Protein AF-A0A2S6HZR1-F1 (afdb_monomer)

Secondary structure (DSSP, 8-state):
-------HHHHHHHHHHHHHHHHHHHHHHHHTS---HHHHHHHHHHHHHHHHHHHHHHHHHHHHHHHHHHHHTTSS---

Foldseek 3Di:
DDDPPPPPLVVVLVVLVVVLVVLVVVLVVLVPDPPDVVSVVVNVVSVVVSVVSVVVSVVSVVCVVVVVVVVVVVVPPDD

Structure (mmCIF, N/CA/C/O backbone):
data_AF-A0A2S6HZR1-F1
#
_entry.id   AF-A0A2S6HZR1-F1
#
loop_
_atom_site.group_PDB
_atom_site.id
_atom_site.type_symbol
_atom_site.label_atom_id
_atom_site.label_alt_id
_atom_site.label_comp_id
_atom_site.label_asym_id
_atom_site.label_entity_id
_atom_site.label_seq_id
_atom_site.pdbx_PDB_ins_code
_atom_site.Cartn_x
_atom_site.Cartn_y
_atom_site.Cartn_z
_atom_site.occupancy
_atom_site.B_iso_or_equiv
_atom_site.auth_seq_id
_atom_site.auth_comp_id
_atom_site.auth_asym_id
_atom_site.auth_atom_id
_atom_site.pdbx_PDB_model_num
ATOM 1 N N . MET A 1 1 ? 18.372 -26.158 -17.671 1.00 41.66 1 MET A N 1
ATOM 2 C CA . MET A 1 1 ? 17.509 -25.362 -16.774 1.00 41.66 1 MET A CA 1
ATOM 3 C C . MET A 1 1 ? 17.941 -23.918 -16.912 1.00 41.66 1 MET A C 1
ATOM 5 O O . MET A 1 1 ? 19.058 -23.602 -16.530 1.00 41.66 1 MET A O 1
ATOM 9 N N . GLY A 1 2 ? 17.130 -23.105 -17.591 1.00 36.25 2 GLY A N 1
ATOM 10 C CA . GLY A 1 2 ? 17.418 -21.687 -17.786 1.00 36.25 2 GLY A CA 1
ATOM 11 C C . GLY A 1 2 ? 17.310 -20.955 -16.457 1.00 36.25 2 GLY A C 1
ATOM 12 O O . GLY A 1 2 ? 16.350 -21.157 -15.715 1.00 36.25 2 GLY A O 1
ATOM 13 N N . PHE A 1 3 ? 18.328 -20.161 -16.146 1.00 41.81 3 PHE A N 1
ATOM 14 C CA . PHE A 1 3 ? 18.325 -19.248 -15.017 1.00 41.81 3 PHE A CA 1
ATOM 15 C C . PHE A 1 3 ? 17.158 -18.278 -15.200 1.00 41.81 3 PHE A C 1
ATOM 17 O O . PHE A 1 3 ? 17.094 -17.569 -16.202 1.00 41.81 3 PHE A O 1
ATOM 24 N N . PHE A 1 4 ? 16.213 -18.294 -14.260 1.00 47.50 4 PHE A N 1
ATOM 25 C CA . PHE A 1 4 ? 15.159 -17.292 -14.175 1.00 47.50 4 PHE A CA 1
ATOM 26 C C . PHE A 1 4 ? 15.827 -15.932 -13.969 1.00 47.50 4 PHE A C 1
ATOM 28 O O . PHE A 1 4 ? 16.268 -15.606 -12.866 1.00 47.50 4 PHE A O 1
ATOM 35 N N . GLY A 1 5 ? 15.940 -15.164 -15.050 1.00 36.16 5 GLY A N 1
ATOM 36 C CA . GLY A 1 5 ? 16.229 -13.743 -14.999 1.00 36.16 5 GLY A CA 1
ATOM 37 C C . GLY A 1 5 ? 15.022 -13.022 -14.419 1.00 36.16 5 GLY A C 1
ATOM 38 O O . GLY A 1 5 ? 14.221 -12.478 -15.163 1.00 36.16 5 GLY A O 1
ATOM 39 N N . SER A 1 6 ? 14.865 -13.053 -13.099 1.00 39.94 6 SER A N 1
ATOM 40 C CA . SER A 1 6 ? 14.068 -12.039 -12.417 1.00 39.94 6 SER A CA 1
ATOM 41 C C . SER A 1 6 ? 15.017 -10.884 -12.158 1.00 39.94 6 SER A C 1
ATOM 43 O O . SER A 1 6 ? 15.878 -10.981 -11.279 1.00 39.94 6 SER A O 1
ATOM 45 N N . SER A 1 7 ? 14.903 -9.813 -12.938 1.00 49.03 7 SER A N 1
ATOM 46 C CA . SER A 1 7 ? 15.503 -8.535 -12.563 1.00 49.03 7 SER A CA 1
ATOM 47 C C . SER A 1 7 ? 15.124 -8.249 -11.099 1.00 49.03 7 SER A C 1
ATOM 49 O O . SER A 1 7 ? 13.966 -8.480 -10.733 1.00 49.03 7 SER A O 1
ATOM 51 N N . PRO A 1 8 ? 16.056 -7.806 -10.232 1.00 55.06 8 PRO A N 1
ATOM 52 C CA . PRO A 1 8 ? 15.782 -7.568 -8.808 1.00 55.06 8 PRO A CA 1
ATOM 53 C C . PRO A 1 8 ? 14.548 -6.679 -8.572 1.00 55.06 8 PRO A C 1
ATOM 55 O O . PRO A 1 8 ? 13.865 -6.828 -7.563 1.00 55.06 8 PRO A O 1
ATOM 58 N N . THR A 1 9 ? 14.211 -5.841 -9.550 1.00 65.00 9 THR A N 1
ATOM 59 C CA . THR A 1 9 ? 13.042 -4.969 -9.594 1.00 65.00 9 THR A CA 1
ATOM 60 C C . THR A 1 9 ? 11.693 -5.688 -9.663 1.00 65.00 9 THR A C 1
ATOM 62 O O . THR A 1 9 ? 10.771 -5.254 -8.985 1.00 65.00 9 THR A O 1
ATOM 65 N N . GLU A 1 10 ? 11.543 -6.790 -10.406 1.00 68.75 10 GLU A N 1
ATOM 66 C CA . GLU A 1 10 ? 10.239 -7.469 -10.545 1.00 68.75 10 GLU A CA 1
ATOM 67 C C . GLU A 1 10 ? 9.831 -8.142 -9.225 1.00 68.75 10 GLU A C 1
ATOM 69 O O . GLU A 1 10 ? 8.744 -7.901 -8.703 1.00 68.75 10 GLU A O 1
ATOM 74 N N . LYS A 1 11 ? 10.773 -8.855 -8.593 1.00 74.12 11 LYS A N 1
ATOM 75 C CA . LYS A 1 11 ? 10.580 -9.416 -7.247 1.00 74.12 11 LYS A CA 1
ATOM 76 C C . LYS A 1 11 ? 10.404 -8.337 -6.179 1.00 74.12 11 LYS A C 1
ATOM 78 O O . LYS A 1 11 ? 9.635 -8.531 -5.244 1.00 74.12 11 LYS A O 1
ATOM 83 N N . GLN A 1 12 ? 11.105 -7.203 -6.286 1.00 74.50 12 GLN A N 1
ATOM 84 C CA . GLN A 1 12 ? 10.887 -6.077 -5.372 1.00 74.50 12 GLN A CA 1
ATOM 85 C C . GLN A 1 12 ? 9.483 -5.488 -5.517 1.00 74.50 12 GLN A C 1
ATOM 87 O O . GLN A 1 12 ? 8.856 -5.188 -4.506 1.00 74.50 12 GLN A O 1
ATOM 92 N N . LEU A 1 13 ? 8.976 -5.348 -6.744 1.00 79.25 13 LEU A N 1
ATOM 93 C CA . LEU A 1 13 ? 7.622 -4.858 -6.998 1.00 79.25 13 LEU A CA 1
ATOM 94 C C . LEU A 1 13 ? 6.561 -5.800 -6.425 1.00 79.25 13 LEU A C 1
ATOM 96 O O . LEU A 1 13 ? 5.611 -5.315 -5.813 1.00 79.25 13 LEU A O 1
ATOM 100 N N . GLU A 1 14 ? 6.742 -7.117 -6.560 1.00 84.38 14 GLU A N 1
ATOM 101 C CA . GLU A 1 14 ? 5.868 -8.114 -5.928 1.00 84.38 14 GLU A CA 1
ATOM 102 C C . GLU A 1 14 ? 5.870 -7.979 -4.397 1.00 84.38 14 GLU A C 1
ATOM 104 O O . GLU A 1 14 ? 4.806 -7.895 -3.786 1.00 84.38 14 GLU A O 1
ATOM 109 N N . ILE A 1 15 ? 7.051 -7.867 -3.777 1.00 86.25 15 ILE A N 1
ATOM 110 C CA . ILE A 1 15 ? 7.187 -7.693 -2.320 1.00 86.25 15 ILE A CA 1
ATOM 111 C C . ILE A 1 15 ? 6.522 -6.391 -1.852 1.00 86.25 15 ILE A C 1
ATOM 113 O O . ILE A 1 15 ? 5.819 -6.378 -0.842 1.00 86.25 15 ILE A O 1
ATOM 117 N N . TYR A 1 16 ? 6.719 -5.284 -2.574 1.00 82.19 16 TYR A N 1
ATOM 118 C CA . TYR A 1 16 ? 6.088 -4.012 -2.229 1.00 82.19 16 TYR A CA 1
ATOM 119 C C . TYR A 1 16 ? 4.567 -4.055 -2.405 1.00 82.19 16 TYR A C 1
ATOM 121 O O . TYR A 1 16 ? 3.847 -3.496 -1.580 1.00 82.19 16 TYR A O 1
ATOM 129 N N . GLN A 1 17 ? 4.057 -4.740 -3.430 1.00 85.00 17 GLN A N 1
ATOM 130 C CA . GLN A 1 17 ? 2.616 -4.939 -3.590 1.00 85.00 17 GLN A CA 1
ATOM 131 C C . GLN A 1 17 ? 2.021 -5.786 -2.465 1.00 85.00 17 GLN A C 1
ATOM 133 O O . GLN A 1 17 ? 0.972 -5.420 -1.938 1.00 85.00 17 GLN A O 1
ATOM 138 N N . GLU A 1 18 ? 2.695 -6.863 -2.058 1.00 89.00 18 GLU A N 1
ATOM 139 C CA . GLU A 1 18 ? 2.258 -7.700 -0.936 1.00 89.00 18 GLU A CA 1
ATOM 140 C C . GLU A 1 18 ? 2.221 -6.898 0.376 1.00 89.00 18 GLU A C 1
ATOM 142 O O . GLU A 1 18 ? 1.200 -6.877 1.065 1.00 89.00 18 GLU A O 1
ATOM 147 N N . LEU A 1 19 ? 3.276 -6.126 0.663 1.00 88.00 19 LEU A N 1
ATOM 148 C CA . LEU A 1 19 ? 3.337 -5.219 1.816 1.00 88.00 19 LEU A CA 1
ATOM 149 C C . LEU A 1 19 ? 2.224 -4.161 1.802 1.00 88.00 19 LEU A C 1
ATOM 151 O O . LEU A 1 19 ? 1.673 -3.820 2.854 1.00 88.00 19 LEU A O 1
ATOM 155 N N . LEU A 1 20 ? 1.898 -3.617 0.627 1.00 86.62 20 LEU A N 1
ATOM 156 C CA . LEU A 1 20 ? 0.816 -2.647 0.470 1.00 86.62 20 LEU A CA 1
ATOM 157 C C . LEU A 1 20 ? -0.552 -3.290 0.750 1.00 86.62 20 LEU A C 1
ATOM 159 O O . LEU A 1 20 ? -1.381 -2.681 1.430 1.00 86.62 20 LEU A O 1
ATOM 163 N N . ASP A 1 21 ? -0.780 -4.512 0.264 1.00 89.19 21 ASP A N 1
ATOM 164 C CA . ASP A 1 21 ? -2.021 -5.263 0.477 1.00 89.19 21 ASP A CA 1
ATOM 165 C C . ASP A 1 21 ? -2.214 -5.641 1.954 1.00 89.19 21 ASP A C 1
ATOM 167 O O . ASP A 1 21 ? -3.288 -5.428 2.524 1.00 89.19 21 ASP A O 1
ATOM 171 N N . GLU A 1 22 ? -1.151 -6.097 2.625 1.00 90.69 22 GLU A N 1
ATOM 172 C CA . GLU A 1 22 ? -1.173 -6.362 4.067 1.00 90.69 22 GLU A CA 1
ATOM 173 C C . GLU A 1 22 ? -1.503 -5.100 4.877 1.00 90.69 22 GLU A C 1
ATOM 175 O O . GLU A 1 22 ? -2.346 -5.130 5.784 1.00 90.69 22 GLU A O 1
ATOM 180 N N . LYS A 1 23 ? -0.879 -3.963 4.540 1.00 86.94 23 LYS A N 1
ATOM 181 C CA . LYS A 1 23 ? -1.164 -2.677 5.193 1.00 86.94 23 LYS A CA 1
ATOM 182 C C . LYS A 1 23 ? -2.602 -2.211 4.930 1.00 86.94 23 LYS A C 1
ATOM 184 O O . LYS A 1 23 ? -3.241 -1.745 5.874 1.00 86.94 23 LYS A O 1
ATOM 189 N N . ARG A 1 24 ? -3.149 -2.402 3.720 1.00 88.44 24 ARG A N 1
ATOM 190 C CA . ARG A 1 24 ? -4.569 -2.126 3.408 1.00 88.44 24 ARG A CA 1
ATOM 191 C C . ARG A 1 24 ? -5.514 -2.954 4.265 1.00 88.44 24 ARG A C 1
ATOM 193 O O . ARG A 1 24 ? -6.345 -2.380 4.962 1.00 88.44 24 ARG A O 1
ATOM 200 N N . LYS A 1 25 ? -5.326 -4.274 4.311 1.00 88.88 25 LYS A N 1
ATOM 201 C CA . LYS A 1 25 ? -6.150 -5.167 5.145 1.00 88.88 25 LYS A CA 1
ATOM 202 C C . LYS A 1 25 ? -6.122 -4.762 6.614 1.00 88.88 25 LYS A C 1
ATOM 204 O O . LYS A 1 25 ? -7.148 -4.797 7.297 1.00 88.88 25 LYS A O 1
ATOM 209 N N . ARG A 1 26 ? -4.952 -4.353 7.113 1.00 85.31 26 ARG A N 1
ATOM 210 C CA . ARG A 1 26 ? -4.788 -3.872 8.489 1.00 85.31 26 ARG A CA 1
ATOM 211 C C . ARG A 1 26 ? -5.485 -2.528 8.712 1.00 85.31 26 ARG A C 1
ATOM 213 O O . ARG A 1 26 ? -6.107 -2.349 9.755 1.00 85.31 26 ARG A O 1
ATOM 220 N N . TYR A 1 27 ? -5.432 -1.622 7.737 1.00 85.56 27 TYR A N 1
ATOM 221 C CA . TYR A 1 27 ? -6.175 -0.360 7.741 1.00 85.56 27 TYR A CA 1
ATOM 222 C C . TYR A 1 27 ? -7.694 -0.583 7.789 1.00 85.56 27 TYR A C 1
ATOM 224 O O . TYR A 1 27 ? -8.365 -0.031 8.659 1.00 85.56 27 TYR A O 1
ATOM 232 N N . GLU A 1 28 ? -8.222 -1.450 6.925 1.00 85.19 28 GLU A N 1
ATOM 233 C CA .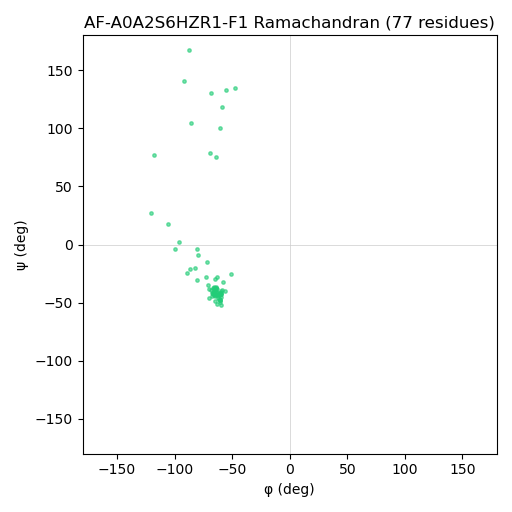 GLU A 1 28 ? -9.651 -1.792 6.870 1.00 85.19 28 GLU A CA 1
ATOM 234 C C . GLU A 1 28 ? -10.123 -2.499 8.149 1.00 85.19 28 GLU A C 1
ATOM 236 O O . GLU A 1 28 ? -11.184 -2.187 8.689 1.00 85.19 28 GLU A O 1
ATOM 241 N N . SER A 1 29 ? -9.293 -3.382 8.713 1.00 85.19 29 SER A N 1
ATOM 242 C CA . SER A 1 29 ? -9.584 -4.055 9.989 1.00 85.19 29 SER A CA 1
ATOM 243 C C . SER A 1 29 ? -9.690 -3.076 11.167 1.00 85.19 29 SER A C 1
ATOM 245 O O . SER A 1 29 ? -10.407 -3.342 12.131 1.00 85.19 29 SER A O 1
ATOM 247 N N . MET A 1 30 ? -8.996 -1.935 11.100 1.00 79.56 30 MET A N 1
ATOM 248 C CA . MET A 1 30 ? -9.076 -0.872 12.107 1.00 79.56 30 MET A CA 1
ATOM 249 C C . MET A 1 30 ? -10.279 0.060 11.908 1.00 79.56 30 MET A C 1
ATOM 251 O O . MET A 1 30 ? -10.694 0.718 12.860 1.00 79.56 30 MET A O 1
ATOM 255 N N . GLU A 1 31 ? -10.860 0.114 10.708 1.00 71.56 31 GLU A N 1
ATOM 256 C CA . GLU A 1 31 ? -12.030 0.947 10.404 1.00 71.56 31 GLU A CA 1
ATOM 257 C C . GLU A 1 31 ? -13.325 0.396 11.029 1.00 71.56 31 GLU A C 1
ATOM 259 O O . GLU A 1 31 ? -14.199 1.167 11.418 1.00 71.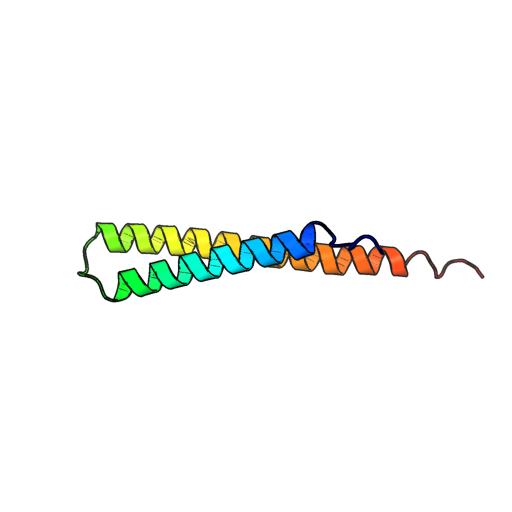56 31 GLU A O 1
ATOM 264 N N . GLY A 1 32 ? -13.411 -0.925 11.230 1.00 70.50 32 GLY A N 1
ATOM 265 C CA . GLY A 1 32 ? -14.507 -1.575 11.963 1.00 70.50 32 GLY A CA 1
ATOM 266 C C . GLY A 1 32 ? -14.385 -1.530 13.496 1.00 70.50 32 GLY A C 1
ATOM 267 O O . GLY A 1 32 ? -15.271 -2.023 14.198 1.00 70.50 32 GLY A O 1
ATOM 268 N N . GLY A 1 33 ? -13.287 -0.985 14.033 1.00 66.31 33 GLY A N 1
ATOM 269 C CA . GLY A 1 33 ? -13.001 -0.918 15.469 1.00 66.31 33 GLY A CA 1
ATOM 270 C C . GLY A 1 33 ? -13.578 0.322 16.163 1.00 66.31 33 GLY A C 1
ATOM 271 O O . GLY A 1 33 ? -13.995 1.288 15.530 1.00 66.31 33 GLY A O 1
ATOM 272 N N . LYS A 1 34 ? -13.589 0.329 17.506 1.00 61.12 34 LYS A N 1
ATOM 273 C CA . LYS A 1 34 ? -13.972 1.518 18.293 1.00 61.12 34 LYS A CA 1
ATOM 274 C C . LYS A 1 34 ? -13.100 2.718 17.892 1.00 61.12 34 LYS A C 1
ATOM 276 O O . LYS A 1 34 ? -11.880 2.589 17.866 1.00 61.12 34 LYS A O 1
ATOM 281 N N . ASN A 1 35 ? -13.721 3.880 17.663 1.00 67.25 35 ASN A N 1
ATOM 282 C CA . ASN A 1 35 ? -13.051 5.166 17.416 1.00 67.25 35 ASN A CA 1
ATOM 283 C C . ASN A 1 35 ? -12.250 5.622 18.649 1.00 67.25 35 ASN A C 1
ATOM 285 O O . ASN A 1 35 ? -12.674 6.499 19.401 1.00 67.25 35 ASN A O 1
ATOM 289 N N . SER A 1 36 ? -11.099 4.995 18.874 1.00 79.44 36 SER A N 1
ATOM 290 C CA . SER A 1 36 ? -10.105 5.435 19.844 1.00 79.44 36 SER A CA 1
ATOM 291 C C . SER A 1 36 ? -9.090 6.349 19.154 1.00 79.44 36 SER A C 1
ATOM 293 O O . SER A 1 36 ? -8.672 6.049 18.032 1.00 79.44 36 SER A O 1
ATOM 295 N N . PRO A 1 37 ? -8.630 7.424 19.816 1.00 80.56 37 PRO A N 1
ATOM 296 C CA . PRO A 1 37 ? -7.616 8.325 19.264 1.00 80.56 37 PRO A CA 1
ATOM 297 C C . PRO A 1 37 ? -6.308 7.599 18.906 1.00 80.56 37 PRO A C 1
ATOM 299 O O . PRO A 1 37 ? -5.679 7.933 17.909 1.00 80.56 37 PRO A O 1
ATOM 302 N N . GLU A 1 38 ? -5.946 6.543 19.641 1.00 83.12 38 GLU A N 1
ATOM 303 C CA . GLU A 1 38 ? -4.828 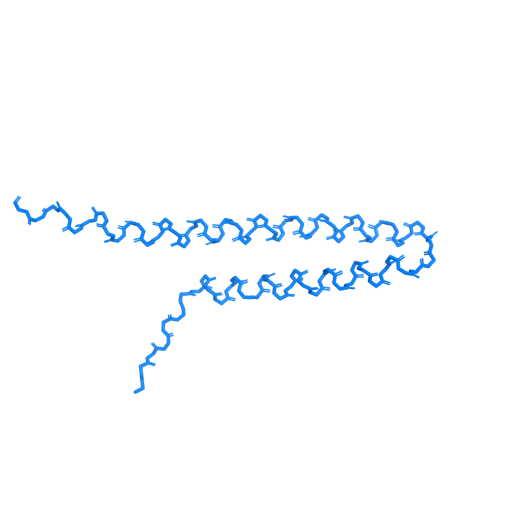5.656 19.287 1.00 83.12 38 GLU A CA 1
ATOM 304 C C . GLU A 1 38 ? -5.012 4.967 17.930 1.00 83.12 38 GLU A C 1
ATOM 306 O O . GLU A 1 38 ? -4.067 4.891 17.148 1.00 83.12 38 GLU A O 1
ATOM 311 N N . ILE A 1 39 ? -6.226 4.497 17.619 1.00 83.38 39 ILE A N 1
ATOM 312 C CA . ILE A 1 39 ? -6.518 3.853 16.332 1.00 83.38 39 ILE A CA 1
ATOM 313 C C . ILE A 1 39 ? -6.483 4.886 15.206 1.00 83.38 39 ILE A C 1
ATOM 315 O O . ILE A 1 39 ? -5.956 4.597 14.136 1.00 83.38 39 ILE A O 1
ATOM 319 N N . ALA A 1 40 ? -6.976 6.104 15.443 1.00 82.75 40 ALA A N 1
ATOM 320 C CA . ALA A 1 40 ? -6.876 7.189 14.468 1.00 82.75 40 ALA A C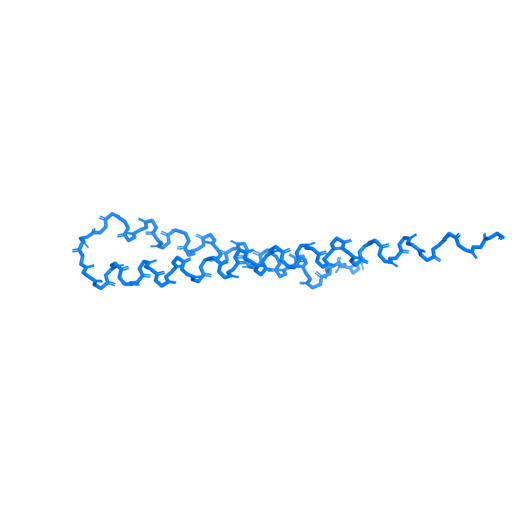A 1
ATOM 321 C C . ALA A 1 40 ? -5.412 7.532 14.143 1.00 82.75 40 ALA A C 1
ATOM 323 O O . ALA A 1 40 ? -5.057 7.650 12.972 1.00 82.75 40 ALA A O 1
ATOM 324 N N . MET A 1 41 ? -4.550 7.600 15.161 1.00 87.62 41 MET A N 1
ATOM 325 C CA . MET A 1 41 ? -3.121 7.871 14.983 1.00 87.62 41 MET A CA 1
ATOM 326 C C . MET A 1 41 ? -2.409 6.727 14.240 1.00 87.62 41 MET A C 1
ATOM 328 O O . MET A 1 41 ? -1.647 6.972 13.308 1.00 87.62 41 MET A O 1
ATOM 332 N N . GLN A 1 42 ? -2.714 5.468 14.581 1.00 85.75 42 GLN A N 1
ATOM 333 C CA . GLN A 1 42 ? -2.191 4.301 13.860 1.00 85.75 42 GLN A CA 1
ATOM 334 C C . GLN A 1 42 ? -2.666 4.260 12.402 1.00 85.75 42 GLN A C 1
ATOM 336 O O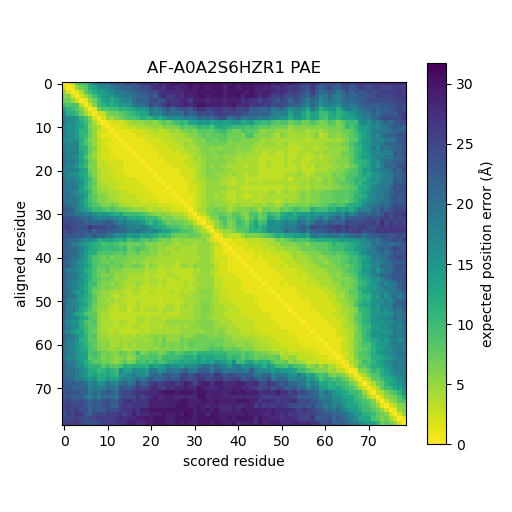 . GLN A 1 42 ? -1.888 3.914 11.516 1.00 85.75 42 GLN A O 1
ATOM 341 N N . ARG A 1 43 ? -3.918 4.645 12.125 1.00 84.69 43 ARG A N 1
ATOM 342 C CA . ARG A 1 43 ? -4.453 4.753 10.759 1.00 84.69 43 ARG A CA 1
ATOM 343 C C . ARG A 1 43 ? -3.756 5.841 9.956 1.00 84.69 43 ARG A C 1
ATOM 345 O O . ARG A 1 43 ? -3.426 5.604 8.798 1.00 84.69 43 ARG A O 1
ATOM 352 N N . GLU A 1 44 ? -3.534 7.010 10.547 1.00 87.50 44 GLU A N 1
ATOM 353 C CA . GLU A 1 44 ? -2.818 8.103 9.887 1.00 87.50 44 GLU A CA 1
ATOM 354 C C . GLU A 1 44 ? -1.395 7.669 9.520 1.00 87.50 44 GLU A C 1
ATOM 356 O O . GLU A 1 44 ? -0.995 7.792 8.359 1.00 87.50 44 GLU A O 1
ATOM 361 N N . GLN A 1 45 ? -0.686 7.050 10.467 1.00 88.88 45 GLN A N 1
ATOM 362 C CA . GLN A 1 45 ? 0.654 6.516 10.246 1.00 88.88 45 GLN A CA 1
ATOM 363 C C . GLN A 1 45 ? 0.671 5.431 9.158 1.00 88.88 45 GLN A C 1
ATOM 365 O O . GLN A 1 45 ? 1.467 5.530 8.225 1.00 88.88 45 GLN A O 1
ATOM 370 N N . LEU A 1 46 ? -0.250 4.457 9.204 1.00 87.50 46 LEU A N 1
ATOM 371 C CA . LEU A 1 46 ? -0.366 3.439 8.153 1.00 87.50 46 LEU A CA 1
ATOM 372 C C . LEU A 1 46 ? -0.648 4.061 6.783 1.00 87.50 46 LEU A C 1
ATOM 374 O O . LEU A 1 46 ? -0.083 3.618 5.787 1.00 87.50 46 LEU A O 1
ATOM 378 N N . SER A 1 47 ? -1.494 5.092 6.720 1.00 88.12 47 SER A N 1
ATOM 379 C CA . SER A 1 47 ? -1.807 5.772 5.460 1.00 88.12 47 SER A CA 1
ATOM 380 C C . SER A 1 47 ? -0.585 6.483 4.872 1.00 88.12 47 SER A C 1
ATOM 382 O O . SER A 1 47 ? -0.373 6.451 3.660 1.00 88.12 47 SER A O 1
ATOM 384 N N . ALA A 1 48 ? 0.250 7.086 5.724 1.00 90.56 48 ALA A N 1
ATOM 385 C CA . ALA A 1 48 ? 1.487 7.728 5.305 1.00 90.56 48 ALA A CA 1
ATOM 386 C C . ALA A 1 48 ? 2.497 6.688 4.800 1.00 90.56 48 ALA A C 1
ATOM 388 O O . ALA A 1 48 ? 3.083 6.872 3.734 1.00 90.56 48 ALA A O 1
ATOM 389 N N . GLU A 1 49 ? 2.647 5.570 5.516 1.00 88.62 49 GLU A N 1
ATOM 390 C CA . GLU A 1 49 ? 3.494 4.454 5.087 1.00 88.62 49 GLU A CA 1
ATOM 391 C C . GLU A 1 49 ? 3.034 3.857 3.750 1.00 88.62 49 GLU A C 1
ATOM 393 O O . GLU A 1 49 ? 3.868 3.579 2.892 1.00 88.62 49 GLU A O 1
ATOM 398 N N . MET A 1 50 ? 1.723 3.695 3.543 1.00 88.62 50 MET A N 1
ATOM 399 C CA . MET A 1 50 ? 1.164 3.214 2.276 1.00 88.62 50 MET A CA 1
ATOM 400 C C . MET A 1 50 ? 1.477 4.163 1.119 1.00 88.62 50 MET A C 1
ATOM 402 O O . MET A 1 50 ? 1.955 3.701 0.089 1.00 88.62 50 MET A O 1
ATOM 406 N N . LYS A 1 51 ? 1.304 5.479 1.302 1.00 89.75 51 LYS A N 1
ATOM 407 C CA . LYS A 1 51 ? 1.6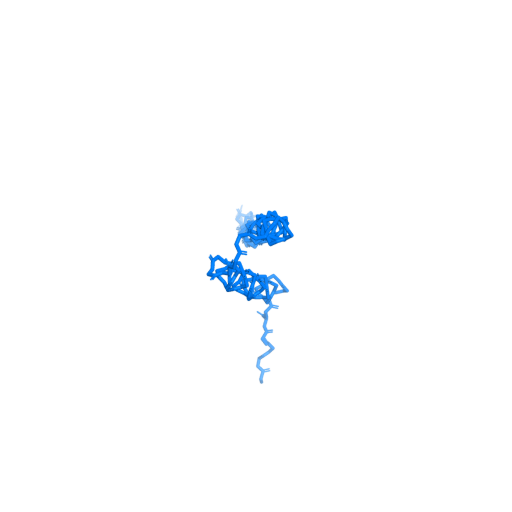62 6.472 0.274 1.00 89.75 51 LYS A CA 1
ATOM 408 C C . LYS A 1 51 ? 3.143 6.421 -0.088 1.00 89.75 51 LYS A C 1
ATOM 410 O O . LYS A 1 51 ? 3.496 6.523 -1.256 1.00 89.75 51 LYS A O 1
ATOM 415 N N . GLN A 1 52 ? 4.020 6.273 0.906 1.00 88.56 52 GLN A N 1
ATOM 416 C CA . GLN A 1 52 ? 5.457 6.128 0.656 1.00 88.56 52 GLN A CA 1
ATOM 417 C C . GLN A 1 52 ? 5.770 4.844 -0.122 1.00 88.56 52 GLN A C 1
ATOM 419 O O . GLN A 1 52 ? 6.636 4.862 -0.995 1.00 88.56 52 GLN 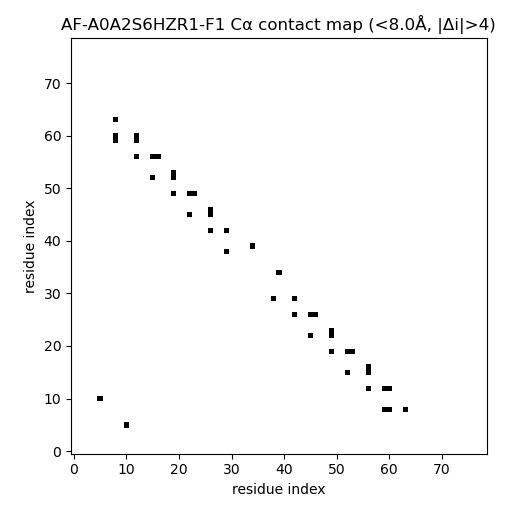A O 1
ATOM 424 N N . LEU A 1 53 ? 5.060 3.750 0.162 1.00 86.06 53 LEU A N 1
ATOM 425 C CA . LEU A 1 53 ? 5.185 2.501 -0.586 1.00 86.06 53 LEU A CA 1
ATOM 426 C C . LEU A 1 53 ? 4.691 2.640 -2.033 1.00 86.06 53 LEU A C 1
ATOM 428 O O . LEU A 1 53 ? 5.354 2.154 -2.941 1.00 86.06 53 LEU A O 1
ATOM 432 N N . GLU A 1 54 ? 3.572 3.331 -2.260 1.00 87.06 54 GLU A N 1
ATOM 433 C CA . GLU A 1 54 ? 3.046 3.603 -3.607 1.00 87.06 54 GLU A CA 1
ATOM 434 C C . GLU A 1 54 ? 4.050 4.402 -4.449 1.00 87.06 54 GLU A C 1
ATOM 436 O O . GLU A 1 54 ? 4.315 4.029 -5.589 1.00 87.06 54 GLU A O 1
ATOM 441 N N . ILE A 1 55 ? 4.689 5.420 -3.860 1.00 88.75 55 ILE A N 1
ATOM 442 C CA . ILE A 1 55 ? 5.754 6.194 -4.519 1.00 88.75 55 ILE A CA 1
ATOM 443 C C . ILE A 1 55 ? 6.954 5.301 -4.864 1.00 88.75 55 ILE A C 1
ATOM 445 O O . ILE A 1 55 ? 7.491 5.396 -5.962 1.00 88.75 55 ILE A O 1
ATOM 449 N N . GLN A 1 56 ? 7.377 4.410 -3.959 1.00 84.06 56 GLN A N 1
ATOM 450 C CA . GLN A 1 56 ? 8.487 3.484 -4.230 1.00 84.06 56 GLN A CA 1
ATOM 451 C C . GLN A 1 56 ? 8.155 2.471 -5.333 1.00 84.06 56 GLN A C 1
ATOM 453 O O . GLN A 1 56 ? 9.022 2.145 -6.139 1.00 84.06 56 GLN A O 1
ATOM 458 N N . ILE A 1 57 ? 6.913 1.983 -5.388 1.00 83.94 57 ILE A N 1
ATOM 459 C CA . ILE A 1 57 ? 6.437 1.101 -6.463 1.00 83.94 57 ILE A CA 1
ATOM 460 C C . ILE A 1 57 ? 6.458 1.842 -7.801 1.00 83.94 57 ILE A C 1
ATOM 462 O O . ILE A 1 57 ? 6.878 1.272 -8.807 1.00 83.94 57 ILE A O 1
ATOM 466 N N . GLU A 1 58 ? 6.008 3.095 -7.823 1.00 85.31 58 GLU A N 1
ATOM 467 C CA . GLU A 1 58 ? 6.000 3.928 -9.025 1.00 85.31 58 GLU A CA 1
ATOM 468 C C . GLU A 1 58 ? 7.423 4.234 -9.515 1.00 85.31 58 GLU A C 1
ATOM 470 O O . GLU A 1 58 ? 7.726 3.962 -10.674 1.00 85.31 58 GLU A O 1
ATOM 475 N N . ASP A 1 59 ? 8.327 4.666 -8.629 1.00 84.12 59 ASP A N 1
ATOM 476 C CA . ASP A 1 59 ? 9.745 4.905 -8.950 1.00 84.12 59 ASP A CA 1
ATOM 477 C C . ASP A 1 59 ? 10.437 3.625 -9.451 1.00 84.12 59 ASP A C 1
ATOM 479 O O . ASP A 1 59 ? 11.144 3.646 -10.460 1.00 84.12 59 ASP A O 1
ATOM 483 N N . ALA A 1 60 ? 10.181 2.476 -8.818 1.00 80.06 60 ALA A N 1
ATOM 484 C CA . ALA A 1 60 ? 10.722 1.195 -9.267 1.00 80.06 60 ALA A CA 1
ATOM 485 C C . ALA A 1 60 ? 10.185 0.777 -10.650 1.00 80.06 60 ALA A C 1
ATOM 487 O O . ALA A 1 60 ? 10.944 0.249 -11.466 1.00 80.06 60 ALA A O 1
ATOM 488 N N . ARG A 1 61 ? 8.903 1.038 -10.944 1.00 79.12 61 ARG A N 1
ATOM 489 C CA . ARG A 1 61 ? 8.313 0.803 -12.275 1.00 79.12 61 ARG A CA 1
ATOM 490 C C . ARG A 1 61 ? 8.888 1.735 -13.332 1.00 79.12 61 ARG A C 1
ATOM 492 O O . ARG A 1 61 ? 9.155 1.286 -14.444 1.00 79.12 61 ARG A O 1
ATOM 499 N N . GLU A 1 62 ? 9.084 3.005 -12.998 1.00 80.88 62 GLU A N 1
ATOM 500 C CA . GLU A 1 62 ? 9.657 3.989 -13.916 1.00 80.88 62 GLU A CA 1
ATOM 501 C C . GLU A 1 62 ? 11.111 3.638 -14.259 1.00 80.88 62 GLU A C 1
ATOM 503 O O . GLU A 1 62 ? 11.488 3.644 -15.430 1.00 80.88 62 GLU A O 1
ATOM 508 N N . ARG A 1 63 ? 11.909 3.209 -13.271 1.00 73.31 63 ARG A N 1
ATOM 509 C CA . ARG A 1 63 ? 13.279 2.718 -13.497 1.00 73.31 63 ARG A CA 1
ATOM 510 C C . ARG A 1 63 ? 13.330 1.445 -14.338 1.00 73.31 63 ARG A C 1
ATOM 512 O O . ARG A 1 63 ? 14.235 1.304 -15.156 1.00 73.31 63 ARG A O 1
ATOM 519 N N . GLU A 1 64 ? 12.379 0.526 -14.168 1.00 71.38 64 GLU A N 1
ATOM 520 C CA . GLU A 1 64 ? 12.235 -0.645 -15.048 1.00 71.38 64 GLU A CA 1
ATOM 521 C C . GLU A 1 64 ? 11.913 -0.239 -16.491 1.00 71.38 64 GLU A C 1
ATOM 523 O O . GLU A 1 64 ? 12.504 -0.788 -17.422 1.00 71.38 64 GLU A O 1
ATOM 528 N N . ALA A 1 65 ? 11.006 0.723 -16.686 1.00 70.12 65 ALA A N 1
ATOM 529 C CA . ALA A 1 65 ? 10.655 1.231 -18.010 1.00 70.12 65 ALA A CA 1
ATOM 530 C C . ALA A 1 65 ? 11.865 1.899 -18.684 1.00 70.12 65 ALA A C 1
ATOM 532 O O . ALA A 1 65 ? 12.265 1.494 -19.776 1.00 70.12 65 ALA A O 1
ATOM 533 N N . GLN A 1 66 ? 12.529 2.821 -17.984 1.00 64.56 66 GLN A N 1
ATOM 534 C CA . GLN A 1 66 ? 13.701 3.541 -18.490 1.00 64.56 66 GLN A CA 1
ATOM 535 C C . GLN A 1 66 ? 14.915 2.621 -18.715 1.00 64.56 66 GLN A C 1
ATOM 537 O O . GLN A 1 66 ? 15.648 2.780 -19.692 1.00 64.56 66 GLN A O 1
ATOM 542 N N . GLY A 1 67 ? 15.123 1.615 -17.857 1.00 58.94 67 GLY A N 1
ATOM 543 C CA . GLY A 1 67 ? 16.197 0.627 -18.009 1.00 58.94 67 GLY A CA 1
ATOM 544 C C . GLY A 1 67 ? 16.045 -0.265 -19.250 1.00 58.94 67 GLY A C 1
ATOM 545 O O . GLY A 1 67 ? 17.048 -0.684 -19.834 1.00 58.94 67 GLY A O 1
ATOM 546 N N . ARG A 1 68 ? 14.806 -0.517 -19.699 1.00 54.88 68 ARG A N 1
ATOM 547 C CA . ARG A 1 68 ? 14.518 -1.232 -20.957 1.00 54.88 68 ARG A CA 1
ATOM 548 C C . ARG A 1 68 ? 14.629 -0.326 -22.189 1.00 54.88 68 ARG A C 1
ATOM 550 O O . ARG A 1 68 ? 15.027 -0.802 -23.248 1.00 54.88 68 ARG A O 1
ATOM 557 N N . GLU A 1 69 ? 14.344 0.969 -22.067 1.00 52.03 69 GLU A N 1
ATOM 558 C CA . GLU A 1 69 ? 14.520 1.932 -23.167 1.00 52.03 69 GLU A CA 1
ATOM 559 C C . GLU A 1 69 ? 16.002 2.219 -23.465 1.00 52.03 69 GLU A C 1
ATOM 561 O O . GLU A 1 69 ? 16.398 2.330 -24.627 1.00 52.03 69 GLU A O 1
ATOM 566 N N . HIS A 1 70 ? 16.861 2.242 -22.441 1.00 44.59 70 HIS A N 1
ATOM 567 C CA . HIS A 1 70 ? 18.290 2.540 -22.610 1.00 44.59 70 HIS A CA 1
ATOM 568 C C . HIS A 1 70 ? 19.095 1.419 -23.299 1.00 44.59 70 HIS A C 1
ATOM 570 O O . HIS A 1 70 ? 20.213 1.651 -23.756 1.00 44.59 70 HIS A O 1
ATOM 576 N N . THR A 1 71 ? 18.542 0.205 -23.400 1.00 50.81 71 THR A N 1
ATOM 577 C CA . THR A 1 71 ? 19.134 -0.899 -24.178 1.00 50.81 71 THR A CA 1
ATOM 578 C C . THR A 1 71 ? 18.678 -0.911 -25.637 1.00 50.81 71 THR A C 1
ATOM 580 O O . THR A 1 71 ? 19.423 -1.389 -26.483 1.00 50.81 71 THR A O 1
ATOM 583 N N . HIS A 1 72 ? 17.513 -0.339 -25.961 1.00 46.34 72 HIS A N 1
ATOM 584 C CA . HIS A 1 72 ? 17.031 -0.239 -27.347 1.00 46.34 72 HIS A CA 1
ATOM 585 C C . HIS A 1 72 ? 17.549 1.007 -28.088 1.00 46.34 72 HIS A C 1
ATOM 587 O O . HIS A 1 72 ? 17.578 1.021 -29.314 1.00 46.34 72 HIS A O 1
ATOM 593 N N . GLY A 1 73 ? 17.980 2.050 -27.368 1.00 48.19 73 GLY A N 1
ATOM 594 C CA . GLY A 1 73 ? 18.523 3.281 -27.963 1.00 48.19 73 GLY A CA 1
ATOM 595 C C . GLY A 1 73 ? 19.987 3.213 -28.424 1.00 48.19 73 GLY A C 1
ATOM 596 O O . GLY A 1 73 ? 20.450 4.146 -29.073 1.00 48.19 73 GLY A O 1
ATOM 597 N N . LEU A 1 74 ? 20.722 2.141 -28.101 1.00 50.69 74 LEU A N 1
ATOM 598 C CA . LEU A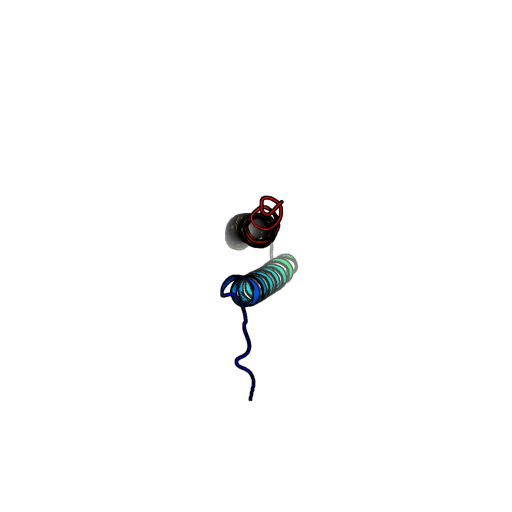 1 74 ? 22.132 1.959 -28.489 1.00 50.69 74 LEU A CA 1
ATOM 599 C C . LEU A 1 74 ? 22.333 1.043 -29.711 1.00 50.69 74 LEU A C 1
ATOM 601 O O . LEU A 1 74 ? 23.461 0.923 -30.174 1.00 50.69 74 LEU A O 1
ATOM 605 N N . ASP A 1 75 ? 21.266 0.446 -30.255 1.00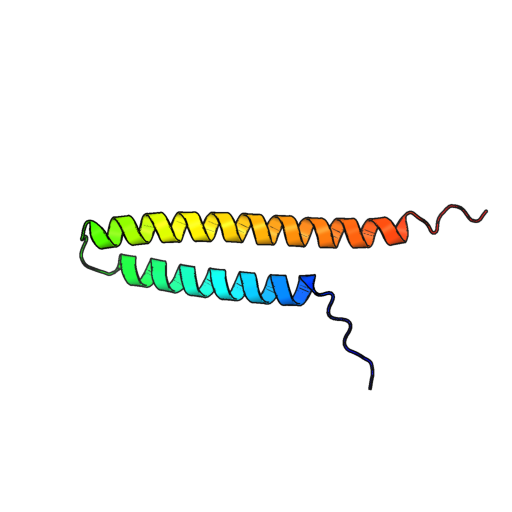 49.50 75 ASP A N 1
ATOM 606 C CA . ASP A 1 75 ? 21.330 -0.488 -31.400 1.00 49.50 75 ASP A CA 1
ATOM 607 C C . ASP A 1 75 ? 21.046 0.192 -32.762 1.00 49.50 75 ASP A C 1
ATOM 609 O O . ASP A 1 75 ? 21.020 -0.457 -33.799 1.00 49.50 75 ASP A O 1
ATOM 613 N N . LEU A 1 76 ? 20.827 1.516 -32.782 1.00 54.00 76 LEU A N 1
ATOM 614 C CA . LEU A 1 76 ? 20.452 2.290 -33.983 1.00 54.00 76 LEU A CA 1
ATOM 615 C C . LEU A 1 76 ? 21.597 3.149 -34.565 1.00 54.00 76 LEU A C 1
ATOM 617 O O . LEU A 1 76 ? 21.337 4.081 -35.322 1.00 54.00 76 LEU A O 1
ATOM 621 N N . LEU A 1 77 ? 22.853 2.870 -34.202 1.00 54.09 77 LEU A N 1
ATOM 622 C CA . LEU A 1 77 ? 24.042 3.599 -34.683 1.00 54.09 77 LEU A CA 1
ATOM 623 C C . LEU A 1 77 ? 25.056 2.696 -35.413 1.00 54.09 77 LEU A C 1
ATOM 625 O O . LEU A 1 77 ? 26.243 3.011 -35.424 1.00 54.09 77 LEU A O 1
ATOM 629 N N . ASP A 1 78 ? 24.600 1.597 -36.018 1.00 47.50 78 ASP A N 1
ATOM 630 C CA . ASP A 1 78 ? 25.392 0.814 -36.980 1.00 47.50 78 ASP A CA 1
ATOM 631 C C . ASP A 1 78 ? 24.686 0.844 -38.352 1.00 47.50 78 ASP A C 1
ATOM 633 O O . ASP A 1 78 ? 23.964 -0.079 -38.722 1.00 47.50 78 ASP A O 1
ATOM 637 N N . ASP A 1 79 ? 24.825 1.977 -39.050 1.00 49.22 79 ASP A N 1
ATOM 638 C CA . ASP A 1 79 ? 24.867 2.074 -40.522 1.00 49.22 79 ASP A CA 1
ATOM 639 C C . ASP A 1 79 ? 25.790 3.242 -40.922 1.00 49.22 79 ASP A C 1
ATOM 641 O O . ASP A 1 79 ? 25.638 4.351 -40.347 1.00 49.22 79 ASP A O 1
#

Sequence (79 aa):
MGFFGSSPTEKQLEIYQELLDEKRKRYESMEGGKNSPEIAMQREQLSAEMKQLEIQIEDAREREAQGREHTHGLDLLDD

Mean predicted aligned error: 11.76 Å

Organism: NCBI:txid1514080

Solvent-accessible surface area (backbone atoms only — not comparable to full-atom values): 4734 Å² total; per-residue (Å²): 134,82,79,81,82,67,56,74,61,60,59,47,46,51,52,53,50,52,55,46,51,54,51,48,55,54,48,56,61,54,68,79,45,80,95,41,71,68,54,54,52,51,44,53,52,51,53,50,53,44,53,53,47,52,51,51,46,50,51,52,50,51,51,54,54,52,59,57,50,64,64,62,71,70,73,80,79,84,128

pLDDT: mean 72.87, std 16.63, range [36.16, 90.69]

Nearest PDB structures (foldseek):
  8glv-assembly1_HE  TM=8.563E-01  e=3.120E+00  Chlamydomonas reinhardtii
  5nfd-assembly1_A  TM=5.574E-01  e=1.392E+00  Homo sapiens
  7w1m-assembly1_D  TM=9.601E-01  e=9.785E+00  Homo sapiens
  5ofa-assembly1_B  TM=7.704E-01  e=6.536E+00  Homo sapiens
  3abu-assembly1_A  TM=5.086E-01  e=7.477E+00  Homo sapiens

Radius of gyration: 19.36 Å; Cα contacts (8 Å, |Δi|>4): 22; chains: 1; bounding box: 40×34×60 Å